Protein AF-A0A3B1BA34-F1 (afdb_monomer)

Secondary structure (DSSP, 8-state):
-BS-TTTTTTSTTS-HHHHHHHHHHHHTT-EEGGGGS---TT--SB--TGGGHHHHT--B-----EE-HHHHHHEEEEEE--SGGGSSS--SB--EEEEE---

Radius of gyration: 14.77 Å; Cα contacts (8 Å, |Δi|>4): 159; chains: 1; bounding box: 30×32×42 Å

Solvent-accessible surface area (backbone atoms only — not comparable to full-atom values): 6150 Å² total; per-residue (Å²): 104,55,67,50,64,77,88,43,60,72,32,91,98,55,20,68,68,58,50,52,54,51,47,54,49,40,74,74,52,37,40,56,47,57,72,79,49,91,72,69,84,87,63,45,23,32,24,53,79,66,94,47,13,65,85,71,57,48,27,30,49,81,71,80,58,73,30,47,67,75,54,53,76,33,48,77,47,41,51,64,46,58,66,67,44,70,45,88,88,42,64,56,51,31,57,68,50,73,42,66,58,91,122

Sequence (103 aa):
DLWDPEGWKDKILVSPPERAAFQRLIDMGLTDTFRLFEQDEKSYSWWDYRAAGFRRNHGMRIDLLLSNPAMSQRCTASYVDKEPRKLERPSDHAPVVAEFSED

Nearest PDB structures (foldseek):
  6fke-assembly1_A  TM=9.606E-01  e=2.249E-10  Neisseria meningitidis MC58
  2jc4-assembly1_A  TM=9.570E-01  e=2.867E-09  Neisseria meningitidis
  3w2y-assembly2_D  TM=9.329E-01  e=1.088E-06  Methanothermobacter thermautotrophicus str. Delta H
  3g4t-assembly1_A  TM=8.960E-01  e=6.456E-07  Methanothermobacter thermautotrophicus str. Delta H
  3g0r-assembly1_A  TM=9.385E-01  e=1.834E-06  Methanothermobacter thermautotrophicus str. Delta H

Foldseek 3Di:
DFPDCVVCACHPLHHPVVVVVVVVVVVVQKDFLQVLDDDDPLAAFFADPPPVCVVVSRHHHRDTDIDHPVQSVFWPDWGWACPQVPDDPGDRGTDIDTDGDPD

InterPro domains:
  IPR004808 AP endonuclease 1 [TIGR00633] (1-100)
  IPR005135 Endonuclease/exonuclease/phosphatase [PF03372] (28-93)
  IPR036691 Endonuclease/exonuclease/phosphatase superfamily [G3DSA:3.60.10.10] (1-101)
  IPR036691 Endonuclease/exonuclease/phosphatase superfamily [SSF56219] (1-101)
  IPR037493 Exodeoxyribonuclease III-like [PTHR43250] (2-101)

pLDDT: mean 95.81, std 3.69, range [72.5, 98.62]

Organism: NCBI:txid652676

Structure (mmCIF, N/CA/C/O backbone):
data_AF-A0A3B1BA34-F1
#
_entry.id   AF-A0A3B1BA34-F1
#
loop_
_atom_site.group_PDB
_atom_site.id
_atom_site.type_symbol
_atom_site.label_atom_id
_atom_site.label_alt_id
_atom_site.label_comp_id
_atom_site.label_asym_id
_atom_site.label_entity_id
_atom_site.label_seq_id
_atom_site.pdbx_PDB_ins_code
_atom_site.Cartn_x
_atom_site.Cartn_y
_atom_site.Cartn_z
_atom_site.occupancy
_atom_site.B_iso_or_equiv
_atom_site.auth_seq_id
_atom_site.auth_comp_id
_atom_site.auth_asym_id
_atom_site.auth_atom_id
_atom_site.pdbx_PDB_model_num
ATOM 1 N N . ASP A 1 1 ? -3.526 -3.119 -6.782 1.00 89.81 1 ASP A N 1
ATOM 2 C CA . ASP A 1 1 ? -2.735 -1.880 -6.638 1.00 89.81 1 ASP A CA 1
ATOM 3 C C . ASP A 1 1 ? -1.464 -1.943 -7.454 1.00 89.81 1 ASP A C 1
ATOM 5 O O . ASP A 1 1 ? -0.388 -2.222 -6.937 1.00 89.81 1 ASP A O 1
ATOM 9 N N . LEU A 1 2 ? -1.604 -1.732 -8.757 1.00 94.06 2 LEU A N 1
ATOM 10 C CA . LEU A 1 2 ? -0.474 -1.647 -9.668 1.00 94.06 2 LEU A CA 1
ATOM 11 C C . LEU A 1 2 ? -0.830 -0.754 -10.849 1.00 94.06 2 LEU A C 1
ATOM 13 O O . LEU A 1 2 ? -1.999 -0.674 -11.224 1.00 94.06 2 LEU A O 1
ATOM 17 N N . TRP A 1 3 ? 0.165 -0.063 -11.391 1.00 95.06 3 TRP A N 1
ATOM 18 C CA . TRP A 1 3 ? -0.034 0.895 -12.478 1.00 95.06 3 TRP A CA 1
ATOM 19 C C . TRP A 1 3 ? -0.404 0.242 -13.818 1.00 95.06 3 TRP A C 1
ATOM 21 O O . TRP A 1 3 ? -1.131 0.855 -14.594 1.00 95.06 3 TRP A O 1
ATOM 31 N N . ASP A 1 4 ? 0.049 -0.992 -14.064 1.00 95.19 4 ASP A N 1
ATOM 32 C CA . ASP A 1 4 ? -0.242 -1.765 -15.280 1.00 95.19 4 ASP A CA 1
ATOM 33 C C . ASP A 1 4 ? -0.580 -3.229 -14.940 1.00 95.19 4 ASP A C 1
ATOM 35 O O . ASP A 1 4 ? 0.299 -4.092 -14.941 1.00 95.19 4 ASP A O 1
ATOM 39 N N . PRO A 1 5 ? -1.847 -3.526 -14.595 1.00 94.00 5 PRO A N 1
ATOM 40 C CA . PRO A 1 5 ? -2.289 -4.876 -14.257 1.00 94.00 5 PRO A CA 1
ATOM 41 C C . PRO A 1 5 ? -1.991 -5.937 -15.313 1.00 94.00 5 PRO A C 1
ATOM 43 O O . PRO A 1 5 ? -1.583 -7.043 -14.959 1.00 94.00 5 PRO A O 1
ATOM 46 N N . GLU A 1 6 ? -2.171 -5.600 -16.589 1.00 95.06 6 GLU A N 1
ATOM 47 C CA . GLU A 1 6 ? -2.019 -6.558 -17.681 1.00 95.06 6 GLU A CA 1
ATOM 48 C C . GLU A 1 6 ? -0.540 -6.840 -17.949 1.00 95.06 6 GLU A C 1
ATOM 50 O O . GLU A 1 6 ? -0.120 -7.997 -17.980 1.00 95.06 6 GLU A O 1
ATOM 55 N N . GLY A 1 7 ? 0.290 -5.796 -18.039 1.00 94.56 7 GLY A N 1
ATOM 56 C CA . GLY A 1 7 ? 1.725 -5.955 -18.274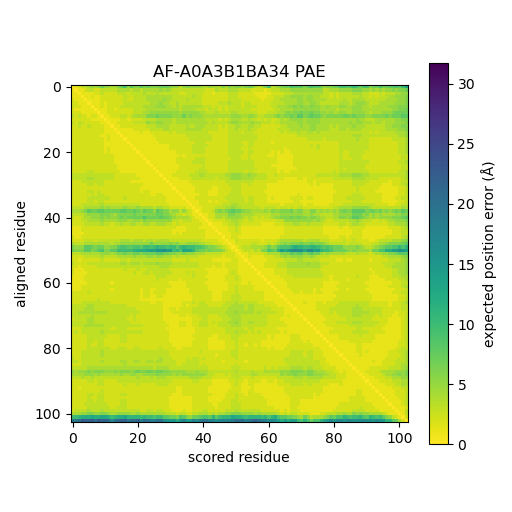 1.00 94.56 7 GLY A CA 1
ATOM 57 C C . GLY A 1 7 ? 2.480 -6.619 -17.121 1.00 94.56 7 GLY A C 1
ATOM 58 O O . GLY A 1 7 ? 3.609 -7.084 -17.315 1.00 94.56 7 GLY A O 1
ATOM 59 N N . TRP A 1 8 ? 1.884 -6.694 -15.929 1.00 94.00 8 TRP A N 1
ATOM 60 C CA . TRP A 1 8 ? 2.451 -7.365 -14.755 1.00 94.00 8 TRP A CA 1
ATOM 61 C C . TRP A 1 8 ? 1.840 -8.726 -14.446 1.00 94.00 8 TRP A C 1
ATOM 63 O O . TRP A 1 8 ? 2.303 -9.382 -13.515 1.00 94.00 8 TRP A O 1
ATOM 73 N N . LYS A 1 9 ? 0.841 -9.174 -15.207 1.00 93.88 9 LYS A N 1
ATOM 74 C CA . LYS A 1 9 ? 0.175 -10.453 -14.970 1.00 93.88 9 LYS A CA 1
ATOM 75 C C . LYS A 1 9 ? 1.185 -11.596 -14.789 1.00 93.88 9 LYS A C 1
ATOM 77 O O . LYS A 1 9 ? 2.132 -11.736 -15.559 1.00 93.88 9 LYS A O 1
ATOM 82 N N . ASP A 1 10 ? 0.980 -12.372 -13.726 1.00 92.44 10 ASP A N 1
ATOM 83 C CA . ASP A 1 10 ? 1.774 -13.545 -13.335 1.00 92.44 10 ASP A CA 1
ATOM 84 C C . ASP A 1 10 ? 3.275 -13.300 -13.063 1.00 92.44 10 ASP A C 1
ATOM 86 O O . ASP A 1 10 ? 4.035 -14.253 -12.880 1.00 92.44 10 ASP A O 1
ATOM 90 N N . LYS A 1 11 ? 3.723 -12.040 -12.971 1.00 94.81 11 LYS A N 1
ATOM 91 C CA . LYS A 1 11 ? 5.099 -11.694 -12.575 1.00 94.81 11 LYS A CA 1
ATOM 92 C C . LYS A 1 11 ? 5.292 -11.750 -11.056 1.00 94.81 11 LYS A C 1
ATOM 94 O O . LYS A 1 11 ? 4.331 -11.756 -10.288 1.00 94.81 11 LYS A O 1
ATOM 99 N N . ILE A 1 12 ? 6.560 -11.746 -10.635 1.00 92.19 12 ILE A N 1
ATOM 100 C CA . ILE A 1 12 ? 6.966 -11.590 -9.226 1.00 92.19 12 ILE A CA 1
ATOM 101 C C . ILE A 1 12 ? 6.269 -10.352 -8.632 1.00 92.19 12 ILE A C 1
ATOM 103 O O . ILE A 1 12 ? 6.118 -9.352 -9.339 1.00 92.19 12 ILE A O 1
ATOM 107 N N . LEU A 1 13 ? 5.870 -10.428 -7.355 1.00 90.88 13 LEU A N 1
ATOM 108 C CA . LEU A 1 13 ? 5.044 -9.472 -6.592 1.00 90.88 13 LEU A CA 1
ATOM 109 C C . LEU A 1 13 ? 3.530 -9.575 -6.830 1.00 90.88 13 LEU A C 1
ATOM 111 O O . LEU A 1 13 ? 2.747 -9.030 -6.050 1.00 90.88 13 LEU A O 1
ATOM 115 N N . VAL A 1 14 ? 3.087 -10.235 -7.900 1.00 94.81 14 VAL A N 1
ATOM 116 C CA . VAL A 1 14 ? 1.660 -10.366 -8.239 1.00 94.81 14 VAL A CA 1
ATOM 117 C C . VAL A 1 14 ? 1.283 -11.764 -8.712 1.00 94.81 14 VAL A C 1
ATOM 119 O O . VAL A 1 14 ? 0.182 -11.942 -9.246 1.00 94.81 14 VAL A O 1
ATOM 122 N N . SER A 1 15 ? 2.161 -12.745 -8.516 1.00 96.06 15 SER A N 1
ATOM 123 C CA . SER A 1 15 ? 1.942 -14.105 -8.990 1.00 96.06 15 SER A CA 1
ATOM 124 C C . SER A 1 15 ? 0.751 -14.757 -8.275 1.00 96.06 15 SER A C 1
ATOM 126 O O . SER A 1 15 ? 0.437 -14.405 -7.128 1.00 96.06 15 SER A O 1
ATOM 128 N N . PRO A 1 16 ? 0.076 -15.737 -8.905 1.00 96.19 16 PRO A N 1
ATOM 129 C CA . PRO A 1 16 ? -1.042 -16.426 -8.270 1.00 96.19 16 PRO A CA 1
ATOM 130 C C . PRO A 1 16 ? -0.697 -17.040 -6.898 1.00 96.19 16 PRO A C 1
ATOM 132 O O . PRO A 1 16 ? -1.496 -16.868 -5.975 1.00 96.19 16 PRO A O 1
ATOM 135 N N . PRO A 1 17 ? 0.478 -17.678 -6.6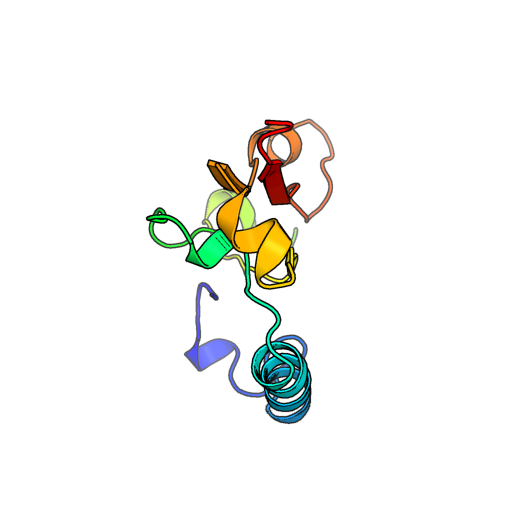88 1.00 97.62 17 PRO A N 1
ATOM 136 C CA . PRO A 1 17 ? 0.861 -18.182 -5.368 1.00 97.62 17 PRO A CA 1
ATOM 137 C C . PRO A 1 17 ? 1.052 -17.088 -4.309 1.00 97.62 17 PRO A C 1
ATOM 139 O O . PRO A 1 17 ? 0.605 -17.271 -3.177 1.00 97.62 17 PRO A O 1
ATOM 142 N N . GLU A 1 18 ? 1.669 -15.951 -4.656 1.00 97.19 18 GLU A N 1
ATOM 143 C CA . GLU A 1 18 ? 1.839 -14.810 -3.738 1.00 97.19 18 GLU A CA 1
ATOM 144 C C . GLU A 1 18 ? 0.478 -14.227 -3.338 1.00 97.19 18 GLU A C 1
ATOM 146 O O . GLU A 1 18 ? 0.206 -14.025 -2.154 1.00 97.19 18 GLU A O 1
ATOM 151 N N . ARG A 1 19 ? -0.421 -14.037 -4.312 1.00 96.12 19 ARG A N 1
ATOM 152 C CA . ARG A 1 19 ? -1.785 -13.544 -4.063 1.00 96.12 19 ARG A CA 1
ATOM 153 C C . ARG A 1 19 ? -2.598 -14.508 -3.210 1.00 96.12 19 ARG A C 1
ATOM 155 O O . ARG A 1 19 ? -3.284 -14.070 -2.293 1.00 96.12 19 ARG A O 1
ATOM 162 N N . ALA A 1 20 ? -2.493 -15.811 -3.467 1.00 98.00 20 ALA A N 1
ATOM 163 C CA . ALA A 1 20 ? -3.147 -16.824 -2.648 1.00 98.00 20 ALA A CA 1
ATOM 164 C C . ALA A 1 20 ? -2.584 -16.847 -1.219 1.00 98.00 20 ALA A C 1
ATOM 166 O O . ALA A 1 20 ? -3.334 -17.047 -0.268 1.00 98.00 20 ALA A O 1
ATOM 167 N N . ALA A 1 21 ? -1.274 -16.639 -1.042 1.00 98.00 21 ALA A N 1
ATOM 168 C CA . ALA A 1 21 ? -0.664 -16.536 0.281 1.00 98.00 21 ALA A CA 1
ATOM 169 C C . ALA A 1 21 ? -1.149 -15.307 1.051 1.00 98.00 21 ALA A C 1
ATOM 171 O O . ALA A 1 21 ? -1.503 -15.434 2.221 1.00 98.00 21 ALA A O 1
ATOM 172 N N . PHE A 1 22 ? -1.233 -14.156 0.385 1.00 97.69 22 PHE A N 1
ATOM 173 C CA . PHE A 1 22 ? -1.796 -12.947 0.971 1.00 97.69 22 PHE A CA 1
ATOM 174 C C . PHE A 1 22 ? -3.274 -13.122 1.342 1.00 97.69 22 PHE A C 1
ATOM 176 O O . PHE A 1 22 ? -3.662 -12.781 2.455 1.00 97.69 22 PHE A O 1
ATOM 183 N N . GLN A 1 23 ? -4.083 -13.730 0.468 1.00 98.12 23 GLN A N 1
ATOM 184 C CA . GLN A 1 23 ? -5.498 -13.975 0.753 1.00 98.12 23 GLN A CA 1
ATOM 185 C C . GLN A 1 23 ? -5.688 -14.825 2.016 1.00 98.12 23 GLN A C 1
ATOM 187 O O . GLN A 1 23 ? -6.541 -14.500 2.830 1.00 98.12 23 GLN A O 1
ATOM 192 N N . ARG A 1 24 ? -4.830 -15.827 2.261 1.00 98.56 24 ARG A N 1
ATOM 193 C CA . ARG A 1 24 ? -4.880 -16.605 3.511 1.00 98.56 24 ARG A CA 1
ATOM 194 C C . ARG A 1 24 ? -4.643 -15.758 4.766 1.00 98.56 24 ARG A C 1
ATOM 196 O O . ARG A 1 24 ? -5.184 -16.095 5.811 1.00 98.56 24 ARG A O 1
ATOM 203 N N . LEU A 1 25 ? -3.849 -14.685 4.692 1.00 98.38 25 LEU A N 1
ATOM 204 C CA . LEU A 1 25 ? -3.688 -13.748 5.814 1.00 98.38 25 LEU A CA 1
ATOM 205 C C . LEU A 1 25 ? -4.995 -13.004 6.096 1.00 98.38 25 LEU A C 1
ATOM 207 O O . LEU A 1 25 ? -5.390 -12.878 7.253 1.00 98.38 25 LEU A O 1
ATOM 211 N N . ILE A 1 26 ? -5.677 -12.565 5.039 1.00 98.31 26 ILE A N 1
ATOM 212 C CA . ILE A 1 26 ? -6.973 -11.890 5.139 1.00 98.31 26 ILE A CA 1
ATOM 213 C C . ILE A 1 26 ? -8.049 -12.847 5.666 1.00 98.31 26 ILE A C 1
ATOM 215 O O . ILE A 1 26 ? -8.789 -12.496 6.580 1.00 98.31 26 ILE A O 1
ATOM 219 N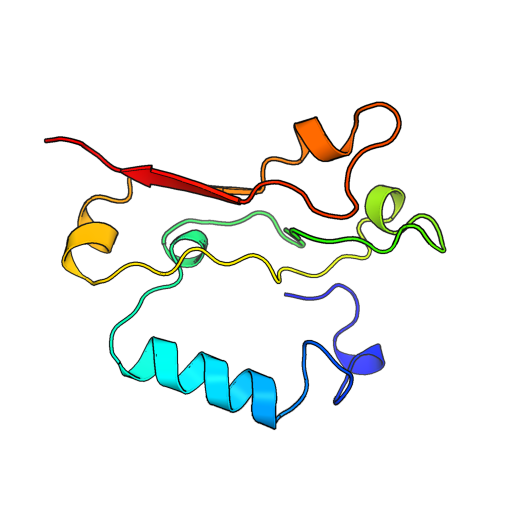 N . ASP A 1 27 ? -8.077 -14.088 5.178 1.00 98.19 27 ASP A N 1
ATOM 220 C CA . ASP A 1 27 ? -9.036 -15.115 5.604 1.00 98.19 27 ASP A CA 1
ATOM 221 C C . ASP A 1 27 ? -8.865 -15.514 7.084 1.00 98.19 27 ASP A C 1
ATOM 223 O O . ASP A 1 27 ? -9.817 -15.970 7.715 1.00 98.19 27 ASP A O 1
ATOM 227 N N . MET A 1 28 ? -7.678 -15.308 7.672 1.00 97.69 28 MET A N 1
ATOM 228 C CA . MET A 1 28 ? -7.453 -15.460 9.120 1.00 97.69 28 MET A CA 1
ATOM 229 C C . MET A 1 28 ? -8.074 -14.329 9.961 1.00 97.69 28 MET A C 1
ATOM 231 O O . MET A 1 28 ? -8.009 -14.378 11.189 1.00 97.69 28 MET A O 1
ATOM 235 N N . GLY A 1 29 ? -8.668 -13.315 9.330 1.00 97.81 29 GLY A N 1
ATOM 236 C CA . GLY A 1 29 ? -9.281 -12.168 9.996 1.00 97.81 29 GLY A CA 1
ATOM 237 C C . GLY A 1 29 ? -8.352 -10.965 10.155 1.00 97.81 29 GLY A C 1
ATOM 238 O O . GLY A 1 29 ? -8.631 -10.097 10.981 1.00 97.81 29 GLY A O 1
ATOM 239 N N . LEU A 1 30 ? -7.249 -10.903 9.400 1.00 98.62 30 LEU A N 1
ATOM 240 C CA . LEU A 1 30 ? -6.446 -9.686 9.305 1.00 98.62 30 LEU A CA 1
ATOM 241 C C . LEU A 1 30 ? -7.051 -8.721 8.283 1.00 98.62 30 LEU A C 1
ATOM 243 O O . LEU A 1 30 ? -7.471 -9.116 7.199 1.00 98.62 30 LEU A O 1
ATOM 247 N N . THR A 1 31 ? -7.014 -7.436 8.609 1.00 98.56 31 THR A N 1
ATOM 248 C CA . THR A 1 31 ? -7.506 -6.353 7.761 1.00 98.56 31 THR A CA 1
ATOM 249 C C . THR A 1 31 ? -6.343 -5.489 7.304 1.00 98.56 31 THR A C 1
ATOM 251 O O . THR A 1 31 ? -5.546 -5.029 8.124 1.00 98.56 31 THR A O 1
ATOM 254 N N . ASP A 1 32 ? -6.267 -5.229 6.002 1.00 98.25 32 ASP A N 1
ATOM 255 C CA . ASP A 1 32 ? -5.377 -4.218 5.427 1.00 98.25 32 ASP A CA 1
ATOM 256 C C . ASP A 1 32 ? -5.848 -2.821 5.853 1.00 98.25 32 ASP A C 1
ATOM 258 O O . ASP A 1 32 ? -6.898 -2.360 5.398 1.00 98.25 32 ASP A O 1
ATOM 262 N N . THR A 1 33 ? -5.101 -2.153 6.740 1.00 98.50 33 THR A N 1
ATOM 263 C CA . THR A 1 33 ? -5.517 -0.871 7.345 1.00 98.50 33 THR A CA 1
ATOM 264 C C . THR A 1 33 ? -5.734 0.210 6.298 1.00 98.50 33 THR A C 1
ATOM 266 O O . THR A 1 33 ? -6.613 1.053 6.448 1.00 98.50 33 THR A O 1
ATOM 269 N N . PHE A 1 34 ? -4.996 0.147 5.189 1.00 97.62 34 PHE A N 1
ATOM 270 C CA . PHE A 1 34 ? -5.142 1.068 4.069 1.00 97.62 34 PHE A CA 1
ATOM 271 C C . PHE A 1 34 ? -6.547 1.000 3.449 1.00 97.62 34 PHE A C 1
ATOM 273 O O . PHE A 1 34 ? -7.042 1.972 2.890 1.00 97.62 34 PHE A O 1
ATOM 280 N N . ARG A 1 35 ? -7.231 -0.145 3.553 1.00 96.56 35 ARG A N 1
ATOM 281 C CA . ARG A 1 35 ? -8.582 -0.348 3.005 1.00 96.56 35 ARG A CA 1
ATOM 282 C C . ARG A 1 35 ? -9.707 0.096 3.932 1.00 96.56 35 ARG A C 1
ATOM 284 O O . ARG A 1 35 ? -10.861 0.021 3.523 1.00 96.56 35 ARG A O 1
ATOM 291 N N . LEU A 1 36 ? -9.388 0.565 5.137 1.00 97.69 36 LEU A N 1
ATOM 292 C CA . LEU A 1 36 ? -10.373 1.111 6.075 1.00 97.69 36 LEU A CA 1
ATOM 293 C C . LEU A 1 36 ? -10.827 2.533 5.710 1.00 97.69 36 LEU A C 1
ATOM 295 O O . LEU A 1 36 ? -11.850 2.986 6.215 1.00 97.69 36 LEU A O 1
ATOM 299 N N . PHE A 1 37 ? -10.094 3.222 4.832 1.00 97.31 37 PHE A N 1
ATOM 300 C CA . PHE A 1 37 ? -10.329 4.624 4.480 1.00 97.31 37 PHE A CA 1
ATOM 301 C C . PHE A 1 37 ? -10.481 4.806 2.971 1.00 97.31 37 PHE A C 1
ATOM 303 O O . PHE A 1 37 ? -10.060 3.951 2.186 1.00 97.31 37 PHE A O 1
ATOM 310 N N . GLU A 1 38 ? -11.066 5.934 2.564 1.00 94.69 38 GLU A N 1
ATOM 311 C CA . GLU A 1 38 ? -11.027 6.373 1.169 1.00 94.69 38 GLU A CA 1
ATOM 312 C C . GLU A 1 38 ? -9.583 6.641 0.745 1.00 94.69 38 GLU A C 1
ATOM 314 O O . GLU A 1 38 ? -8.777 7.147 1.524 1.00 94.69 38 GLU A O 1
ATOM 319 N N . GLN A 1 39 ? -9.251 6.271 -0.490 1.00 87.44 39 GLN A N 1
ATOM 320 C CA . GLN A 1 39 ? -7.887 6.341 -0.995 1.00 87.44 39 GLN A CA 1
ATOM 321 C C . GLN A 1 39 ? -7.851 7.053 -2.332 1.00 87.44 39 GLN A C 1
ATOM 323 O O . GLN A 1 39 ? -8.660 6.763 -3.218 1.00 87.44 39 GLN A O 1
ATOM 328 N N . ASP A 1 40 ? -6.847 7.909 -2.499 1.00 89.50 40 ASP A N 1
ATOM 329 C CA . ASP A 1 40 ? -6.534 8.491 -3.794 1.00 89.50 40 ASP A CA 1
ATOM 330 C C . ASP A 1 40 ? -6.272 7.381 -4.816 1.00 89.50 40 ASP A C 1
ATOM 332 O O . ASP A 1 40 ? -5.599 6.373 -4.536 1.00 89.50 40 ASP A O 1
ATOM 336 N N . GLU A 1 41 ? -6.757 7.594 -6.039 1.00 88.69 41 GLU A N 1
ATOM 337 C CA . GLU A 1 41 ? -6.435 6.712 -7.149 1.00 88.69 41 GLU A CA 1
ATOM 338 C C . GLU A 1 41 ? -4.917 6.588 -7.320 1.00 88.69 41 GLU A C 1
ATOM 340 O O . GLU A 1 41 ? -4.162 7.556 -7.210 1.00 88.69 41 GLU A O 1
ATOM 345 N N . LYS A 1 42 ? -4.462 5.377 -7.659 1.00 92.56 42 LYS A N 1
ATOM 346 C CA . LYS A 1 42 ? -3.047 5.103 -7.958 1.00 92.56 42 LYS A CA 1
ATOM 347 C C . LYS A 1 42 ? -2.104 5.465 -6.800 1.00 92.56 42 LYS A C 1
ATOM 349 O O . LYS A 1 42 ? -1.001 5.976 -7.011 1.00 92.56 42 LYS A O 1
ATOM 354 N N . SER A 1 43 ? -2.533 5.157 -5.580 1.00 95.69 43 SER A N 1
ATOM 355 C CA . SER A 1 43 ? -1.688 5.176 -4.387 1.00 95.69 43 SER A CA 1
ATOM 356 C C . SER A 1 43 ? -0.808 3.926 -4.334 1.00 95.69 43 SER A C 1
ATOM 358 O O . SER A 1 43 ? -1.298 2.796 -4.282 1.00 95.69 43 SER A O 1
ATOM 360 N N . TYR A 1 44 ? 0.505 4.134 -4.376 1.00 97.81 44 TYR A N 1
ATOM 361 C CA . TYR A 1 44 ? 1.527 3.088 -4.412 1.00 97.81 44 TYR A CA 1
ATOM 362 C C . TYR A 1 44 ? 2.547 3.331 -3.308 1.00 97.81 44 TYR A C 1
ATOM 364 O O . TYR A 1 44 ? 2.674 4.463 -2.856 1.00 97.81 44 TYR A O 1
ATOM 372 N N . SER A 1 45 ? 3.259 2.286 -2.892 1.00 98.25 45 SER A N 1
ATOM 373 C CA . SER A 1 45 ? 4.314 2.354 -1.874 1.00 98.25 45 SER A CA 1
ATOM 374 C C . SER A 1 45 ? 5.702 2.099 -2.455 1.00 98.25 45 SER A C 1
ATOM 376 O O . SER A 1 45 ? 6.688 2.419 -1.812 1.00 98.25 45 SER A O 1
ATOM 378 N N . TRP A 1 46 ? 5.793 1.585 -3.682 1.00 98.12 46 TRP A N 1
ATOM 379 C CA . TRP A 1 46 ? 7.047 1.278 -4.357 1.00 98.12 46 TRP A CA 1
ATOM 380 C C . TRP A 1 46 ? 7.040 1.752 -5.809 1.00 98.12 46 TRP A C 1
ATOM 382 O O . TRP A 1 46 ? 6.028 1.637 -6.512 1.00 98.12 46 TRP A O 1
ATOM 392 N N . TRP A 1 47 ? 8.196 2.235 -6.274 1.00 97.31 47 TRP A N 1
ATOM 393 C CA . TRP A 1 47 ? 8.444 2.576 -7.673 1.00 97.31 47 TRP A CA 1
ATOM 394 C C . TRP A 1 47 ? 9.872 2.222 -8.071 1.00 97.31 47 TRP A C 1
ATOM 396 O O . TRP A 1 47 ? 10.826 2.729 -7.476 1.00 97.31 47 TRP A O 1
ATOM 406 N N . ASP A 1 48 ? 10.009 1.468 -9.161 1.00 94.00 48 ASP A N 1
ATOM 407 C CA . ASP A 1 48 ? 11.311 1.178 -9.762 1.00 94.00 48 ASP A CA 1
ATOM 408 C C . ASP A 1 48 ? 12.074 2.485 -10.066 1.00 94.00 48 ASP A C 1
ATOM 410 O O . ASP A 1 48 ? 11.528 3.452 -10.620 1.00 94.00 48 ASP A O 1
ATOM 414 N N . TYR A 1 49 ? 13.361 2.525 -9.706 1.00 89.75 49 TYR A N 1
ATOM 415 C CA . TYR A 1 49 ? 14.251 3.633 -10.059 1.00 89.75 49 TYR A CA 1
ATOM 416 C C . TYR A 1 49 ? 14.388 3.790 -11.579 1.00 89.75 49 TYR A C 1
ATOM 418 O O . TYR A 1 49 ? 14.539 4.905 -12.094 1.00 89.75 49 TYR A O 1
ATOM 426 N N . ARG A 1 50 ? 14.341 2.674 -12.312 1.00 85.50 50 ARG A N 1
ATOM 427 C CA . ARG A 1 50 ? 14.435 2.627 -13.769 1.00 85.50 50 ARG A CA 1
ATOM 428 C C . ARG A 1 50 ? 13.199 3.281 -14.381 1.00 85.50 50 ARG A C 1
ATOM 430 O O . ARG A 1 50 ? 12.108 3.279 -13.823 1.00 85.50 50 ARG A O 1
ATOM 437 N N . ALA A 1 51 ? 13.379 3.890 -15.550 1.00 85.88 51 ALA A N 1
ATOM 438 C CA . ALA A 1 51 ? 12.306 4.556 -16.297 1.00 85.88 51 ALA A CA 1
ATOM 439 C C . ALA A 1 51 ? 11.559 5.682 -15.545 1.00 85.88 51 ALA A C 1
ATOM 441 O O . ALA A 1 51 ? 10.503 6.121 -16.005 1.00 85.88 51 ALA A O 1
ATOM 442 N N . ALA A 1 52 ? 12.123 6.193 -14.442 1.00 90.81 52 ALA A N 1
ATOM 443 C CA . ALA A 1 52 ? 11.541 7.261 -13.634 1.00 90.81 52 ALA A CA 1
ATOM 444 C C . ALA A 1 52 ? 10.133 6.934 -13.099 1.00 90.81 52 ALA A C 1
ATOM 446 O O . ALA A 1 52 ? 9.239 7.785 -13.160 1.00 90.81 52 ALA A O 1
ATOM 447 N N . GLY A 1 53 ? 9.951 5.719 -12.561 1.00 95.44 53 GLY A N 1
ATOM 448 C CA . GLY A 1 53 ? 8.660 5.213 -12.085 1.00 95.44 53 GLY A CA 1
ATOM 449 C C . GLY A 1 53 ? 7.933 6.178 -11.148 1.00 95.44 53 GLY A C 1
ATOM 450 O O . GLY A 1 53 ? 6.763 6.474 -11.372 1.00 95.44 53 GLY A O 1
ATOM 451 N N . PHE A 1 54 ? 8.642 6.771 -10.182 1.00 95.81 54 PHE A N 1
ATOM 452 C CA . PHE A 1 54 ? 8.052 7.730 -9.240 1.00 95.81 54 PHE A CA 1
ATOM 453 C C . PHE A 1 54 ? 7.483 8.983 -9.926 1.00 95.81 54 PHE A C 1
ATOM 455 O O . PHE A 1 54 ? 6.351 9.372 -9.657 1.00 95.81 54 PHE A O 1
ATOM 462 N N . ARG A 1 55 ? 8.207 9.581 -10.887 1.00 94.19 55 ARG A N 1
ATOM 463 C CA . ARG A 1 55 ? 7.730 10.782 -11.607 1.00 94.19 55 ARG A CA 1
ATOM 464 C C . ARG A 1 55 ? 6.510 10.508 -12.483 1.00 94.19 55 ARG A C 1
ATOM 466 O O . ARG A 1 55 ? 5.704 11.403 -12.695 1.00 94.19 55 ARG A O 1
ATOM 473 N N . ARG A 1 56 ? 6.398 9.290 -13.017 1.00 95.50 56 ARG A N 1
ATOM 474 C CA . ARG A 1 56 ? 5.265 8.857 -13.852 1.00 95.50 56 ARG A CA 1
ATOM 475 C C . ARG A 1 56 ? 4.121 8.259 -13.032 1.00 95.50 56 ARG A C 1
ATOM 477 O O . ARG A 1 56 ? 3.091 7.909 -13.592 1.00 95.50 56 ARG A O 1
ATOM 484 N N . ASN A 1 57 ? 4.324 8.105 -11.726 1.00 96.19 57 ASN A N 1
ATOM 485 C CA . ASN A 1 57 ? 3.493 7.307 -10.838 1.00 96.19 57 ASN A CA 1
ATOM 486 C C . ASN A 1 57 ? 3.239 5.875 -11.360 1.00 96.19 57 ASN A C 1
ATOM 488 O O . ASN A 1 57 ? 2.135 5.348 -11.275 1.00 96.19 57 ASN A O 1
ATOM 492 N N . HIS A 1 58 ? 4.264 5.241 -11.930 1.00 96.69 58 HIS A N 1
ATOM 493 C CA . HIS A 1 58 ? 4.230 3.837 -12.342 1.00 96.69 58 HIS A CA 1
ATOM 494 C C . HIS A 1 58 ? 4.684 2.961 -11.172 1.00 96.69 58 HIS A C 1
ATOM 496 O O . HIS A 1 58 ? 5.844 2.551 -11.116 1.00 96.69 58 HIS A O 1
ATOM 502 N N . GLY A 1 59 ? 3.800 2.764 -10.196 1.00 96.62 59 GLY A N 1
ATOM 503 C CA . GLY A 1 59 ? 4.127 2.095 -8.939 1.00 96.62 59 GLY A CA 1
ATOM 504 C C . GLY A 1 59 ? 3.281 0.867 -8.631 1.00 96.62 59 GLY A C 1
ATOM 505 O O . GLY A 1 59 ? 2.378 0.475 -9.379 1.00 96.62 59 GLY A O 1
ATOM 506 N N . MET A 1 60 ? 3.601 0.258 -7.495 1.00 97.25 60 MET A N 1
ATOM 507 C CA . MET A 1 60 ? 2.870 -0.855 -6.895 1.00 97.25 60 MET A CA 1
ATOM 508 C C . MET A 1 60 ? 2.692 -0.585 -5.402 1.00 97.25 60 MET A C 1
ATOM 510 O O . MET A 1 60 ? 3.536 0.062 -4.782 1.00 97.25 60 MET A O 1
ATOM 514 N N . ARG A 1 61 ? 1.600 -1.068 -4.806 1.00 97.50 61 ARG A N 1
ATOM 515 C CA . ARG A 1 61 ? 1.452 -1.063 -3.343 1.00 97.50 61 ARG A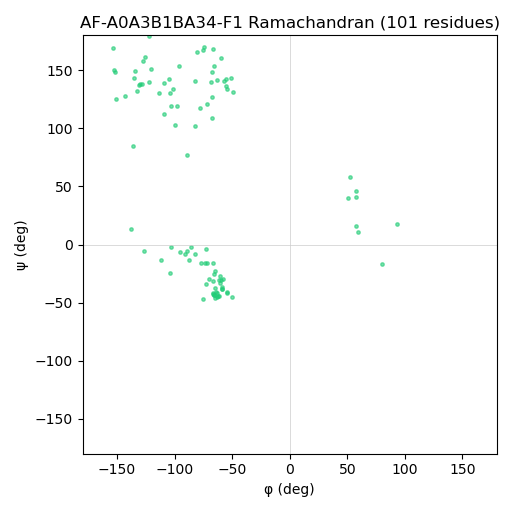 CA 1
ATOM 516 C C . ARG A 1 61 ? 1.786 -2.452 -2.819 1.00 97.50 61 ARG A C 1
ATOM 518 O O . ARG A 1 61 ? 0.991 -3.374 -2.984 1.00 97.50 61 ARG A O 1
ATOM 525 N N . ILE A 1 62 ? 2.982 -2.586 -2.262 1.00 97.50 62 ILE A N 1
ATOM 526 C CA . ILE A 1 62 ? 3.539 -3.862 -1.785 1.00 97.50 62 ILE A CA 1
ATOM 527 C C . ILE A 1 62 ? 4.004 -3.796 -0.327 1.00 97.50 62 ILE A C 1
ATOM 529 O O . ILE A 1 62 ? 4.337 -4.823 0.253 1.00 97.50 62 ILE A O 1
ATOM 533 N N . ASP A 1 63 ? 3.962 -2.613 0.279 1.00 98.31 63 ASP A N 1
ATOM 534 C CA . ASP A 1 63 ? 4.175 -2.404 1.706 1.00 98.31 63 ASP A CA 1
ATOM 535 C C . ASP A 1 63 ? 2.799 -2.314 2.367 1.00 98.31 63 ASP A C 1
ATOM 537 O O . ASP A 1 63 ? 1.972 -1.478 1.995 1.00 98.31 63 ASP A O 1
ATOM 541 N N . LEU A 1 64 ? 2.518 -3.233 3.290 1.00 97.88 64 LEU A N 1
ATOM 542 C CA . LEU A 1 64 ? 1.179 -3.455 3.831 1.00 97.88 64 LEU A CA 1
ATOM 543 C C . LEU A 1 64 ? 1.223 -3.426 5.358 1.00 97.88 64 LEU A C 1
ATOM 545 O O . LEU A 1 64 ? 2.101 -4.034 5.969 1.00 97.88 64 LEU A O 1
ATOM 549 N N . LEU A 1 65 ? 0.234 -2.775 5.966 1.00 98.44 65 LEU A N 1
ATOM 550 C CA . LEU A 1 65 ? -0.022 -2.844 7.401 1.00 98.44 65 LEU A CA 1
ATOM 551 C C . LEU A 1 65 ? -1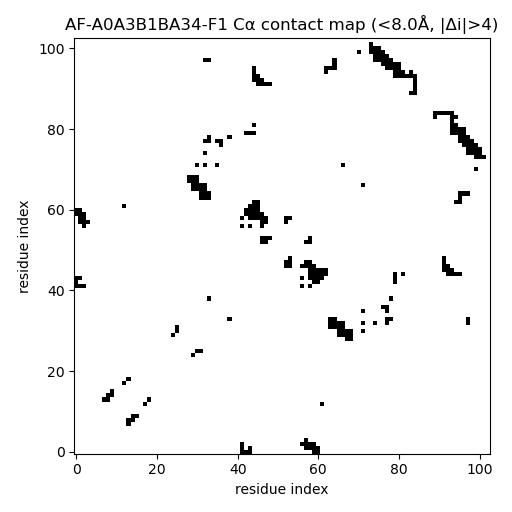.301 -3.649 7.608 1.00 98.44 65 LEU A C 1
ATOM 553 O O . LEU A 1 65 ? -2.389 -3.240 7.207 1.00 98.44 65 LEU A O 1
ATOM 557 N N . LEU A 1 66 ? -1.148 -4.835 8.193 1.00 98.62 66 LEU A N 1
ATOM 558 C CA . LEU A 1 66 ? -2.261 -5.717 8.514 1.00 98.62 66 LEU A CA 1
ATOM 559 C C . LEU A 1 66 ? -2.543 -5.645 10.010 1.00 98.62 66 LEU A C 1
ATOM 561 O O . LEU A 1 66 ? -1.636 -5.793 10.828 1.00 98.62 66 LEU A O 1
ATOM 565 N N . SER A 1 67 ? -3.805 -5.443 10.366 1.00 98.25 67 SER A N 1
ATOM 566 C CA . SER A 1 67 ? -4.252 -5.362 11.754 1.00 98.25 67 SER A CA 1
ATOM 567 C C . SER A 1 67 ? -5.291 -6.435 12.053 1.00 98.25 67 SER A C 1
ATOM 569 O O . SER A 1 67 ? -6.026 -6.867 11.170 1.00 98.25 67 SER A O 1
ATOM 571 N N . ASN A 1 68 ? -5.348 -6.887 13.303 1.00 98.12 68 ASN A N 1
ATOM 572 C CA . ASN A 1 68 ? -6.449 -7.728 13.765 1.00 98.12 68 ASN A CA 1
ATOM 573 C C . ASN A 1 68 ? -7.727 -6.878 13.966 1.00 98.12 68 ASN A C 1
ATOM 575 O O . ASN A 1 68 ? -7.637 -5.647 13.992 1.00 98.12 68 ASN A O 1
ATOM 579 N N . PRO A 1 69 ? -8.902 -7.499 14.184 1.00 97.06 69 PRO A N 1
ATOM 580 C CA . PRO A 1 69 ? -10.162 -6.761 14.294 1.00 97.06 69 PRO A CA 1
ATOM 581 C C . PRO A 1 69 ? -10.188 -5.712 15.414 1.00 97.06 69 PRO A C 1
ATOM 583 O O . PRO A 1 69 ? -10.746 -4.635 15.224 1.00 97.06 69 PRO A O 1
ATOM 586 N N . ALA A 1 70 ? -9.562 -5.991 16.563 1.00 96.38 70 ALA A N 1
ATOM 587 C CA . ALA A 1 70 ? -9.524 -5.056 17.689 1.00 96.38 70 ALA A CA 1
ATOM 588 C C . ALA A 1 70 ? -8.712 -3.794 17.355 1.00 96.38 70 ALA A C 1
ATOM 590 O O . ALA A 1 70 ? -9.134 -2.684 17.658 1.00 96.38 70 ALA A O 1
ATOM 591 N N . MET A 1 71 ? -7.572 -3.952 16.680 1.00 97.25 71 MET A N 1
ATOM 592 C CA . MET A 1 71 ? -6.752 -2.827 16.230 1.00 97.25 71 MET A CA 1
ATOM 593 C C . MET A 1 71 ? -7.394 -2.085 15.053 1.00 97.25 71 MET A C 1
ATOM 595 O O . MET A 1 71 ? -7.290 -0.865 14.989 1.00 97.25 71 MET A O 1
ATOM 599 N N . SER A 1 72 ? -8.103 -2.783 14.157 1.00 97.56 72 SER A N 1
ATOM 600 C CA . SER A 1 72 ? -8.832 -2.146 13.051 1.00 97.56 72 SER A CA 1
ATOM 601 C C . SER A 1 72 ? -9.870 -1.134 13.546 1.00 97.56 72 SER A C 1
ATOM 603 O O . SER A 1 72 ? -10.006 -0.075 12.949 1.00 97.56 72 SER A O 1
ATOM 605 N N . GLN A 1 73 ? -10.561 -1.422 14.656 1.00 96.94 73 GLN A N 1
ATOM 606 C CA . GLN A 1 73 ? -11.539 -0.502 15.260 1.00 96.94 73 GLN A CA 1
ATOM 607 C C . GLN A 1 73 ? -10.909 0.778 15.815 1.00 96.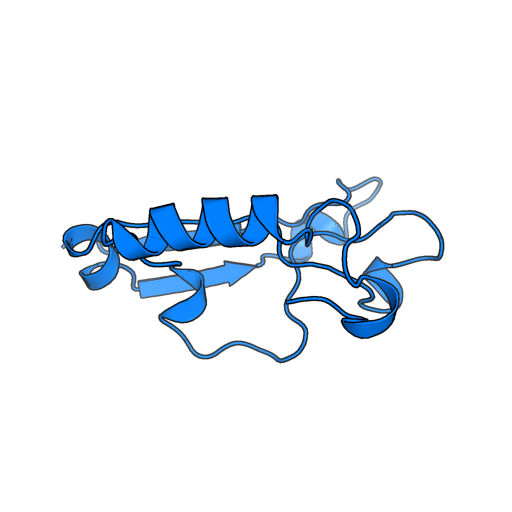94 73 GLN A C 1
ATOM 609 O O . GLN A 1 73 ? -11.586 1.796 15.921 1.00 96.94 73 GLN A O 1
ATOM 614 N N . ARG A 1 74 ? -9.625 0.719 16.173 1.00 97.94 74 ARG A N 1
ATOM 615 C CA . ARG A 1 74 ? -8.866 1.848 16.718 1.00 97.94 74 ARG A CA 1
ATOM 616 C C . ARG A 1 74 ? -8.087 2.592 15.644 1.00 97.94 74 ARG A C 1
ATOM 618 O O . ARG A 1 74 ? -7.468 3.601 15.951 1.00 97.94 74 ARG A O 1
ATOM 625 N N . CYS A 1 75 ? -8.058 2.090 14.409 1.00 98.44 75 CYS A N 1
ATOM 626 C CA . CYS A 1 75 ? -7.320 2.723 13.328 1.00 98.44 75 CYS A CA 1
ATOM 627 C C . CYS A 1 75 ? -8.044 4.005 12.909 1.00 98.44 75 CYS A C 1
ATOM 629 O O . CYS A 1 75 ? -9.206 3.959 12.509 1.00 98.44 75 CYS A O 1
ATOM 631 N N . THR A 1 76 ? -7.363 5.143 13.009 1.00 98.19 76 THR A N 1
ATOM 632 C CA . THR A 1 76 ? -7.931 6.474 12.740 1.00 98.19 76 THR A CA 1
ATOM 633 C C . THR A 1 76 ? -7.492 7.043 11.397 1.00 98.19 76 THR A C 1
ATOM 635 O O . THR A 1 76 ? -8.206 7.858 10.818 1.00 98.19 76 THR A O 1
ATOM 638 N N . ALA A 1 77 ? -6.346 6.595 10.882 1.00 97.69 77 ALA A N 1
ATOM 639 C CA . ALA A 1 77 ? -5.859 6.930 9.552 1.00 97.69 77 ALA A CA 1
ATOM 640 C C . ALA A 1 77 ? -4.958 5.815 9.012 1.00 97.69 77 ALA A C 1
ATOM 642 O O . ALA A 1 77 ? -4.263 5.141 9.773 1.00 97.69 77 ALA A O 1
ATOM 643 N N . SER A 1 78 ? -4.921 5.642 7.689 1.00 98.19 78 SER A N 1
ATOM 644 C CA . SER A 1 78 ? -3.893 4.837 7.030 1.00 98.19 78 SER A CA 1
ATOM 645 C C . SER A 1 78 ? -3.625 5.334 5.613 1.00 98.19 78 SER A C 1
ATOM 647 O O . SER A 1 78 ? -4.548 5.465 4.808 1.00 98.19 78 SER A O 1
ATOM 649 N N . TYR A 1 79 ? -2.358 5.626 5.320 1.00 97.50 79 TYR A N 1
ATOM 650 C CA . TYR A 1 79 ? -1.938 6.305 4.096 1.00 97.50 79 TYR A CA 1
ATOM 651 C C . TYR A 1 79 ? -0.493 5.956 3.710 1.00 97.50 79 TYR A C 1
ATOM 653 O O . TYR A 1 79 ? 0.251 5.347 4.481 1.00 97.50 79 TYR A O 1
ATOM 661 N N . VAL A 1 80 ? -0.086 6.346 2.499 1.00 97.81 80 VAL A N 1
ATOM 662 C CA . VAL A 1 80 ? 1.313 6.266 2.051 1.00 97.81 80 VAL A CA 1
ATOM 663 C C . VAL A 1 80 ? 1.950 7.651 2.105 1.00 97.81 80 VAL A C 1
ATOM 665 O O . VAL A 1 80 ? 1.519 8.556 1.386 1.00 97.81 80 VAL A O 1
ATOM 668 N N . ASP A 1 81 ? 3.000 7.814 2.907 1.00 96.94 81 ASP A N 1
ATOM 669 C CA . ASP A 1 81 ? 3.761 9.059 2.978 1.00 96.94 81 ASP A CA 1
ATOM 670 C C . ASP A 1 81 ? 4.787 9.133 1.839 1.00 96.94 81 ASP A C 1
ATOM 672 O O . ASP A 1 81 ? 5.853 8.517 1.864 1.00 96.94 81 ASP A O 1
ATOM 676 N N . LYS A 1 82 ? 4.460 9.915 0.809 1.00 95.94 82 LYS A N 1
ATOM 677 C CA . LYS A 1 82 ? 5.325 10.114 -0.360 1.00 95.94 82 LYS A CA 1
ATOM 678 C C . LYS A 1 82 ? 6.411 11.168 -0.137 1.00 95.94 82 LYS A C 1
ATOM 680 O O . LYS A 1 82 ? 7.269 11.297 -1.012 1.00 95.94 82 LYS A O 1
ATOM 685 N N . GLU A 1 83 ? 6.407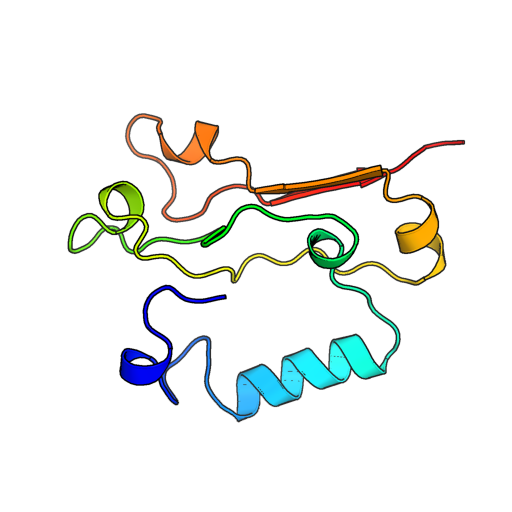 11.926 0.960 1.00 97.19 83 GLU A N 1
ATOM 686 C CA . GLU A 1 83 ? 7.386 13.002 1.161 1.00 97.19 83 GLU A CA 1
ATOM 687 C C . GLU A 1 83 ? 8.825 12.473 1.289 1.00 97.19 83 GLU A C 1
ATOM 689 O O . GLU A 1 83 ? 9.687 12.945 0.538 1.00 97.19 83 GLU A O 1
ATOM 694 N N . PRO A 1 84 ? 9.117 11.420 2.084 1.00 97.12 84 PRO A N 1
ATOM 695 C CA . PRO A 1 84 ? 10.454 10.821 2.134 1.00 97.12 84 PRO A CA 1
ATOM 696 C C . PRO A 1 84 ? 10.944 10.321 0.770 1.00 97.12 84 PRO A C 1
ATOM 698 O O . PRO A 1 84 ? 12.139 10.359 0.474 1.00 97.12 84 PRO A O 1
ATOM 701 N N . ARG A 1 85 ? 10.021 9.909 -0.109 1.00 96.25 85 ARG A N 1
ATOM 702 C CA . ARG A 1 85 ? 10.336 9.440 -1.465 1.00 96.25 85 ARG A CA 1
ATOM 703 C C . ARG A 1 85 ? 10.779 10.565 -2.410 1.00 96.25 85 ARG A C 1
ATOM 705 O O . ARG A 1 85 ? 11.353 10.270 -3.463 1.00 96.25 85 ARG A O 1
ATOM 712 N N . LYS A 1 86 ? 10.542 11.834 -2.058 1.00 95.88 86 LYS A N 1
ATOM 713 C CA . LYS A 1 86 ? 10.951 13.024 -2.830 1.00 95.88 86 LYS A CA 1
ATOM 714 C C . LYS A 1 86 ? 12.333 13.565 -2.446 1.00 95.88 86 LYS A C 1
ATOM 716 O O . LYS A 1 86 ? 12.820 14.465 -3.126 1.00 95.88 86 LYS A O 1
ATOM 721 N N . LEU A 1 87 ? 12.948 13.046 -1.381 1.00 96.62 87 LEU A N 1
ATOM 722 C CA . LEU A 1 87 ? 14.254 13.497 -0.896 1.00 96.62 87 LEU A CA 1
ATOM 723 C C . LEU A 1 87 ? 15.391 13.173 -1.878 1.00 96.62 87 LEU A C 1
ATOM 725 O O . LEU A 1 87 ? 15.228 12.402 -2.825 1.00 96.62 87 LEU A O 1
ATOM 729 N N . GLU A 1 88 ? 16.568 13.759 -1.645 1.00 95.00 88 GLU A N 1
ATOM 730 C CA . GLU A 1 88 ? 17.775 13.417 -2.396 1.00 95.00 88 GLU A CA 1
ATOM 731 C C . GLU A 1 88 ? 18.222 11.986 -2.055 1.00 95.00 88 GLU A C 1
ATOM 733 O O . GLU A 1 88 ? 18.400 11.645 -0.889 1.00 95.00 88 GLU A O 1
ATOM 738 N N . ARG A 1 89 ? 18.412 11.147 -3.086 1.00 94.00 89 ARG A N 1
ATOM 739 C CA . ARG A 1 89 ? 18.767 9.716 -2.960 1.00 94.00 89 ARG A CA 1
ATOM 740 C C . ARG A 1 89 ? 17.819 8.939 -2.019 1.00 94.00 89 ARG A C 1
ATOM 742 O O . ARG A 1 89 ? 18.278 8.339 -1.047 1.00 94.00 89 ARG A O 1
ATOM 749 N N . PRO A 1 90 ? 16.509 8.926 -2.311 1.00 96.56 90 PRO A N 1
ATOM 750 C CA . PRO A 1 90 ? 15.525 8.258 -1.471 1.00 96.56 90 PRO A CA 1
ATOM 751 C C . PRO A 1 90 ? 15.591 6.737 -1.668 1.00 96.56 90 PRO A C 1
ATOM 753 O O . PRO A 1 90 ? 16.170 6.267 -2.649 1.00 96.56 90 PRO A O 1
ATOM 756 N N . SER A 1 91 ? 14.935 5.981 -0.783 1.00 97.56 91 SER A N 1
ATOM 757 C CA . SER A 1 91 ? 14.545 4.593 -1.073 1.00 97.56 91 SER A CA 1
ATOM 758 C C . SER A 1 91 ? 13.610 4.539 -2.296 1.00 97.56 91 SER A C 1
ATOM 760 O O . SER A 1 91 ? 13.001 5.538 -2.682 1.00 97.56 91 SER A O 1
ATOM 762 N N . ASP A 1 92 ? 13.480 3.373 -2.922 1.00 97.38 92 ASP A N 1
ATOM 763 C CA . ASP A 1 92 ? 12.468 3.071 -3.933 1.00 97.38 92 ASP A CA 1
ATOM 764 C C . ASP A 1 92 ? 11.081 2.885 -3.318 1.00 97.38 92 ASP A C 1
ATOM 766 O O . ASP A 1 92 ? 10.082 3.004 -4.034 1.00 97.38 92 ASP A O 1
ATOM 770 N N . HIS A 1 93 ? 11.027 2.695 -2.000 1.00 98.44 93 HIS A N 1
ATOM 771 C CA . HIS A 1 93 ? 9.809 2.637 -1.214 1.00 98.44 93 HIS A CA 1
ATOM 772 C C . HIS A 1 93 ? 9.458 3.989 -0.572 1.00 98.44 93 HIS A C 1
ATOM 774 O O . HIS A 1 93 ? 10.318 4.827 -0.286 1.00 98.44 93 HIS A O 1
ATOM 780 N N . ALA A 1 94 ? 8.166 4.180 -0.328 1.00 98.25 94 ALA A N 1
ATOM 781 C CA . ALA A 1 94 ? 7.584 5.215 0.509 1.00 98.25 94 ALA A CA 1
ATOM 782 C C . ALA A 1 94 ? 7.037 4.569 1.793 1.00 98.25 94 ALA A C 1
ATOM 784 O O . ALA A 1 94 ? 6.424 3.500 1.708 1.00 98.25 94 ALA A O 1
ATOM 785 N N . PRO A 1 95 ? 7.223 5.189 2.972 1.00 98.38 95 PRO A N 1
ATOM 786 C CA . PRO A 1 95 ? 6.627 4.690 4.204 1.00 98.38 95 PRO A CA 1
ATOM 787 C C . PRO A 1 95 ? 5.108 4.544 4.097 1.00 98.38 95 PRO A C 1
ATOM 789 O O . PRO A 1 95 ? 4.413 5.429 3.596 1.00 98.38 95 PRO A O 1
ATOM 792 N N . VAL A 1 96 ? 4.593 3.431 4.611 1.00 98.38 96 VAL A N 1
ATOM 793 C CA . VAL A 1 96 ? 3.160 3.230 4.834 1.00 98.38 96 VAL A CA 1
ATOM 794 C C . VAL A 1 96 ? 2.868 3.444 6.308 1.00 98.38 96 VAL A C 1
ATOM 796 O O . VAL A 1 96 ? 3.608 2.968 7.169 1.00 98.38 96 VAL A O 1
ATOM 799 N N . VAL A 1 97 ? 1.819 4.203 6.593 1.00 98.31 97 VAL A N 1
ATOM 800 C CA . VAL A 1 97 ? 1.496 4.667 7.939 1.00 98.31 97 VAL A CA 1
ATOM 801 C C . VAL A 1 97 ? 0.095 4.195 8.299 1.00 98.31 97 VAL A C 1
ATOM 803 O O . VAL A 1 97 ? -0.814 4.186 7.463 1.00 98.31 97 VAL A O 1
ATOM 806 N N . ALA A 1 98 ? -0.070 3.778 9.549 1.00 98.25 98 ALA A N 1
ATOM 807 C CA . ALA A 1 98 ? -1.363 3.610 10.184 1.00 98.25 98 ALA A CA 1
ATOM 808 C C . ALA A 1 98 ? -1.299 4.266 11.563 1.00 98.25 98 ALA A C 1
ATOM 810 O O . ALA A 1 98 ? -0.343 4.050 12.311 1.00 98.25 98 ALA A O 1
ATOM 811 N N . GLU A 1 99 ? -2.306 5.066 11.875 1.00 98.19 99 GLU A N 1
ATOM 812 C CA . GLU A 1 99 ? -2.469 5.729 13.164 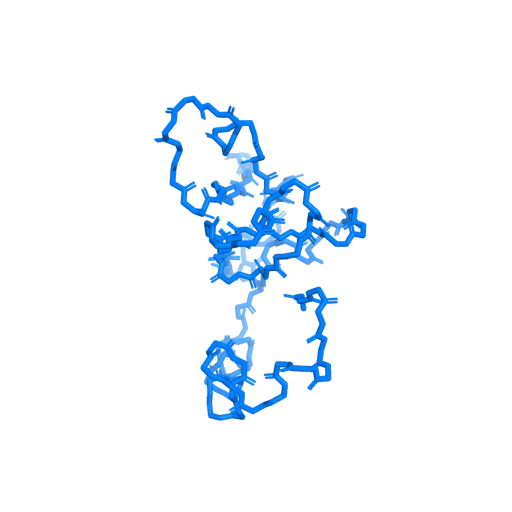1.00 98.19 99 GLU A CA 1
ATOM 813 C C . GLU A 1 99 ? -3.566 5.018 13.952 1.00 98.19 99 GLU A C 1
ATOM 815 O O . GLU A 1 99 ? -4.559 4.562 13.373 1.00 98.19 99 GLU A O 1
ATOM 820 N N . PHE A 1 100 ? -3.372 4.899 15.265 1.00 98.12 100 PHE A N 1
ATOM 821 C CA . PHE A 1 100 ? -4.298 4.216 16.160 1.00 98.12 100 PHE A CA 1
ATOM 822 C C . PHE A 1 100 ? -4.608 5.095 17.369 1.00 98.12 100 PHE A C 1
ATOM 824 O O . PHE A 1 100 ? -3.696 5.695 17.937 1.00 98.12 100 PHE A O 1
ATOM 831 N N . SER A 1 101 ? -5.877 5.145 17.777 1.00 97.00 101 SER A N 1
ATOM 832 C CA . SER A 1 101 ? -6.272 5.813 19.017 1.00 97.00 101 SER A CA 1
ATOM 833 C C . SER A 1 101 ? -5.740 5.048 20.230 1.00 97.00 101 SER A C 1
ATOM 835 O O . SER A 1 101 ? -5.774 3.815 20.259 1.00 97.00 101 SER A O 1
ATOM 837 N N . GLU A 1 102 ? -5.260 5.776 21.240 1.00 89.00 102 GLU A N 1
ATOM 838 C CA . GLU A 1 102 ? -4.852 5.197 22.530 1.00 89.00 102 GLU A CA 1
ATOM 839 C C . GLU A 1 102 ? -6.009 5.083 23.533 1.00 89.00 102 GLU A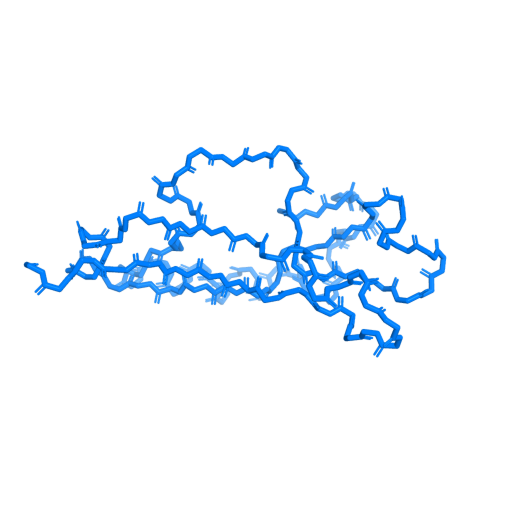 C 1
ATOM 841 O O . GLU A 1 102 ? -5.893 4.317 24.494 1.00 89.00 102 GLU A O 1
ATOM 846 N N . ASP A 1 103 ? -7.130 5.750 23.245 1.00 72.50 103 ASP A N 1
ATOM 847 C CA . ASP A 1 103 ? -8.395 5.670 23.985 1.00 72.50 103 ASP A CA 1
ATOM 848 C C . ASP A 1 103 ? -9.111 4.319 23.807 1.00 72.50 103 ASP A C 1
ATOM 850 O O . ASP A 1 103 ? -8.908 3.660 22.747 1.00 72.50 103 ASP A O 1
#

Mean predicted aligned error: 2.79 Å